Protein AF-A0A100WPF0-F1 (afdb_monomer)

Structure (mmCIF, N/CA/C/O backbone):
data_AF-A0A100WPF0-F1
#
_entry.id   AF-A0A100WPF0-F1
#
loop_
_atom_site.group_PDB
_atom_site.id
_atom_site.type_symbol
_atom_site.label_atom_id
_atom_site.label_alt_id
_atom_site.label_comp_id
_atom_site.label_asym_id
_atom_site.label_entity_id
_atom_site.label_seq_id
_atom_site.pdbx_PDB_ins_code
_atom_site.Cartn_x
_atom_site.Cartn_y
_atom_site.Cartn_z
_atom_site.occupancy
_atom_site.B_iso_or_equiv
_atom_site.auth_seq_id
_atom_site.auth_comp_id
_atom_site.auth_asym_id
_atom_site.auth_atom_id
_atom_site.pdbx_PDB_model_num
ATOM 1 N N . MET A 1 1 ? 4.135 3.129 -7.703 1.00 60.34 1 MET A N 1
ATOM 2 C CA . MET A 1 1 ? 2.756 2.775 -7.279 1.00 60.34 1 MET A CA 1
ATOM 3 C C . MET A 1 1 ? 1.910 2.079 -8.354 1.00 60.34 1 MET A C 1
ATOM 5 O O . MET A 1 1 ? 0.998 1.355 -7.984 1.00 60.34 1 MET A O 1
ATOM 9 N N . ARG A 1 2 ? 2.190 2.229 -9.661 1.00 78.69 2 ARG A N 1
ATOM 10 C CA . ARG A 1 2 ? 1.353 1.672 -10.744 1.00 78.69 2 ARG A CA 1
ATOM 11 C C . ARG A 1 2 ? 1.261 0.138 -10.795 1.00 78.69 2 ARG A C 1
ATOM 13 O O . ARG A 1 2 ? 0.159 -0.388 -10.837 1.00 78.69 2 ARG A O 1
ATOM 20 N N . ALA A 1 3 ? 2.386 -0.566 -10.669 1.00 78.38 3 ALA A N 1
ATOM 21 C CA . ALA A 1 3 ? 2.425 -2.030 -10.769 1.00 78.38 3 ALA A CA 1
ATOM 22 C C . ALA A 1 3 ? 1.528 -2.756 -9.745 1.00 78.38 3 ALA A C 1
ATOM 24 O O . ALA A 1 3 ? 0.952 -3.793 -10.046 1.00 78.38 3 ALA A O 1
ATOM 25 N N . LEU A 1 4 ? 1.369 -2.191 -8.544 1.00 83.00 4 LEU A N 1
ATOM 26 C CA . LEU A 1 4 ? 0.525 -2.766 -7.496 1.00 83.00 4 LEU A CA 1
ATOM 27 C C . LEU A 1 4 ? -0.967 -2.606 -7.814 1.00 83.00 4 LEU A C 1
ATOM 29 O O . LEU A 1 4 ? -1.766 -3.492 -7.546 1.00 83.00 4 LEU A O 1
ATOM 33 N N . ASN A 1 5 ? -1.343 -1.478 -8.414 1.00 84.25 5 ASN A N 1
ATOM 34 C CA . ASN A 1 5 ? -2.713 -1.242 -8.850 1.00 84.25 5 ASN A CA 1
ATOM 35 C C . ASN A 1 5 ? -3.084 -2.105 -10.068 1.00 84.25 5 ASN A C 1
ATOM 37 O O . ASN A 1 5 ? -4.219 -2.567 -10.178 1.00 84.25 5 ASN A O 1
ATOM 41 N N . ASP A 1 6 ? -2.120 -2.349 -10.954 1.00 84.69 6 ASP A N 1
ATOM 42 C CA . ASP A 1 6 ? -2.297 -3.240 -12.098 1.00 84.69 6 ASP A CA 1
ATOM 43 C C . ASP A 1 6 ? -2.399 -4.708 -11.651 1.00 84.69 6 ASP A C 1
ATOM 45 O O . ASP A 1 6 ? -3.257 -5.418 -12.166 1.00 84.69 6 ASP A O 1
ATOM 49 N N . ASP A 1 7 ? -1.635 -5.145 -10.637 1.00 85.50 7 ASP A N 1
ATOM 50 C CA . ASP A 1 7 ? -1.802 -6.474 -10.011 1.00 85.50 7 ASP A CA 1
ATOM 51 C C . ASP A 1 7 ? -3.213 -6.662 -9.441 1.00 85.50 7 ASP A C 1
ATOM 53 O O . ASP A 1 7 ? -3.874 -7.666 -9.718 1.00 85.50 7 ASP A O 1
ATOM 57 N N . MET A 1 8 ? -3.701 -5.669 -8.690 1.00 88.44 8 MET A N 1
ATOM 58 C CA . MET A 1 8 ? -5.056 -5.696 -8.137 1.00 88.44 8 MET A CA 1
ATOM 59 C C . MET A 1 8 ? -6.092 -5.872 -9.254 1.00 88.44 8 MET A C 1
ATOM 61 O O . MET A 1 8 ? -6.928 -6.773 -9.182 1.00 88.44 8 MET A O 1
ATOM 65 N N . ARG A 1 9 ? -5.972 -5.101 -10.343 1.00 85.44 9 ARG A N 1
ATOM 66 C CA . ARG A 1 9 ? -6.861 -5.204 -11.511 1.00 85.44 9 ARG A CA 1
ATOM 67 C C . ARG A 1 9 ? -6.739 -6.525 -12.266 1.00 85.44 9 ARG A C 1
ATOM 69 O O . ARG A 1 9 ? -7.766 -7.113 -12.589 1.00 85.44 9 ARG A O 1
ATOM 76 N N . ALA A 1 10 ? -5.525 -7.005 -12.528 1.00 83.31 10 ALA A N 1
ATOM 77 C CA . ALA A 1 10 ? -5.279 -8.247 -13.262 1.00 83.31 10 ALA A CA 1
ATOM 78 C C . ALA A 1 10 ? -5.884 -9.468 -12.553 1.00 83.31 10 ALA A C 1
ATOM 80 O O . ALA A 1 10 ? -6.308 -10.422 -13.200 1.00 83.31 10 ALA A O 1
ATOM 81 N N . ARG A 1 11 ? -5.962 -9.417 -11.219 1.00 81.31 11 ARG A N 1
ATOM 82 C CA . ARG A 1 11 ? -6.567 -10.462 -10.382 1.00 81.31 11 ARG A CA 1
ATOM 83 C C . ARG A 1 11 ? -8.061 -10.251 -10.118 1.00 81.31 11 ARG A C 1
ATOM 85 O O . ARG A 1 11 ? -8.649 -11.043 -9.389 1.00 81.31 11 ARG A O 1
ATOM 92 N N . GLY A 1 12 ? -8.665 -9.184 -10.650 1.00 83.81 12 GLY A N 1
ATOM 93 C CA . GLY A 1 12 ? -10.054 -8.812 -10.360 1.00 83.81 12 GLY A CA 1
ATOM 94 C C . GLY A 1 12 ? -10.296 -8.405 -8.901 1.00 83.81 12 GLY A C 1
ATOM 95 O O . GLY A 1 12 ? -11.433 -8.417 -8.440 1.00 83.81 12 GLY A O 1
ATOM 96 N N . ALA A 1 13 ? -9.238 -8.067 -8.160 1.00 81.06 13 ALA A N 1
ATOM 97 C CA . ALA A 1 13 ? -9.319 -7.638 -6.772 1.00 81.06 13 ALA A CA 1
ATOM 98 C C . ALA A 1 13 ? -9.450 -6.111 -6.682 1.00 81.06 13 ALA A C 1
ATOM 100 O O . ALA A 1 13 ? -8.795 -5.361 -7.407 1.00 81.06 13 ALA A O 1
ATOM 101 N N . THR A 1 14 ? -10.257 -5.632 -5.742 1.00 85.44 14 THR A N 1
ATOM 102 C CA . THR A 1 14 ? -10.388 -4.205 -5.429 1.00 85.44 14 THR A CA 1
ATOM 103 C C . THR A 1 14 ? -9.588 -3.843 -4.185 1.00 85.44 14 THR A C 1
ATOM 105 O O . THR A 1 14 ? -9.320 -4.684 -3.324 1.00 85.44 14 THR A O 1
ATOM 108 N N . TRP A 1 15 ? -9.162 -2.582 -4.105 1.00 86.88 15 TRP A N 1
ATOM 109 C CA . TRP A 1 15 ? -8.512 -2.065 -2.908 1.00 86.88 15 TRP A CA 1
ATOM 110 C C . TRP A 1 15 ? -9.506 -2.065 -1.746 1.00 86.88 15 TRP A C 1
ATOM 112 O O . TRP A 1 15 ? -10.578 -1.484 -1.895 1.00 86.88 15 TRP A O 1
ATOM 122 N N . PRO A 1 16 ? -9.181 -2.707 -0.613 1.00 87.75 16 PRO A N 1
ATOM 123 C CA . PRO A 1 16 ? -10.005 -2.584 0.578 1.00 87.75 16 PRO A CA 1
ATOM 124 C C . PRO A 1 16 ? -9.955 -1.140 1.089 1.00 87.75 16 PRO A C 1
ATOM 126 O O . PRO A 1 16 ? -8.884 -0.528 1.099 1.00 87.75 16 PRO A O 1
ATOM 129 N N . ASP A 1 17 ? -11.094 -0.626 1.557 1.00 89.56 17 ASP A N 1
ATOM 130 C CA . ASP A 1 17 ? -11.211 0.746 2.075 1.00 89.56 17 ASP A CA 1
ATOM 131 C C . ASP A 1 17 ? -10.304 1.002 3.289 1.00 89.56 17 ASP A C 1
ATOM 133 O O . ASP A 1 17 ? -9.835 2.118 3.507 1.00 89.56 17 ASP A O 1
ATOM 137 N N . GLN A 1 18 ? -10.007 -0.045 4.068 1.00 91.69 18 GLN A N 1
ATOM 138 C CA . GLN A 1 18 ? -9.070 0.015 5.183 1.00 91.69 18 GLN A CA 1
ATOM 139 C C . GLN A 1 18 ? -8.178 -1.228 5.231 1.00 91.69 18 GLN A C 1
ATOM 141 O O . GLN A 1 18 ? -8.644 -2.365 5.166 1.00 91.69 18 GLN A O 1
ATOM 146 N N . ILE A 1 19 ? -6.874 -1.006 5.406 1.00 91.12 19 ILE A N 1
ATOM 147 C CA . ILE A 1 19 ? -5.881 -2.066 5.595 1.00 91.12 19 ILE A CA 1
ATOM 148 C C . ILE A 1 19 ? -5.372 -1.993 7.035 1.00 91.12 19 ILE A C 1
ATOM 150 O O . ILE A 1 19 ? -4.555 -1.140 7.371 1.00 91.12 19 ILE A O 1
ATOM 154 N N . VAL A 1 20 ? -5.839 -2.914 7.881 1.00 93.44 20 VAL A N 1
ATOM 155 C CA . VAL A 1 20 ? -5.483 -2.984 9.314 1.00 93.44 20 VAL A CA 1
ATOM 156 C C . VAL A 1 20 ? -3.990 -3.295 9.522 1.00 93.44 20 VAL A C 1
ATOM 158 O O . VAL A 1 20 ? -3.372 -2.821 10.473 1.00 93.44 20 VAL A O 1
ATOM 161 N N . HIS A 1 21 ? -3.378 -4.050 8.601 1.00 92.94 21 HIS A N 1
ATOM 162 C CA . HIS A 1 21 ? -1.967 -4.448 8.659 1.00 92.94 21 HIS A CA 1
ATOM 163 C C . HIS A 1 21 ? -1.247 -4.171 7.326 1.00 92.94 21 HIS A C 1
ATOM 165 O O . HIS A 1 21 ? -1.108 -5.079 6.500 1.00 92.94 21 HIS A O 1
ATOM 171 N N . PRO A 1 22 ? -0.767 -2.933 7.089 1.00 89.38 22 PRO A N 1
ATOM 172 C CA . PRO A 1 22 ? -0.237 -2.532 5.785 1.00 89.38 22 PRO A CA 1
ATOM 173 C C . PRO A 1 22 ? 1.030 -3.298 5.388 1.00 89.38 22 PRO A C 1
ATOM 175 O O . PRO A 1 22 ? 1.164 -3.692 4.235 1.00 89.38 22 PRO A O 1
ATOM 178 N N . GLY A 1 23 ? 1.935 -3.576 6.331 1.00 94.06 23 GLY A N 1
ATOM 179 C CA . GLY A 1 23 ? 3.192 -4.281 6.050 1.00 94.06 23 GLY A CA 1
ATOM 180 C C . GLY A 1 23 ? 2.986 -5.693 5.483 1.00 94.06 23 GLY A C 1
ATOM 181 O O . GLY A 1 23 ? 3.403 -5.952 4.354 1.00 94.06 23 GLY A O 1
ATOM 182 N N . PRO A 1 24 ? 2.313 -6.602 6.214 1.00 94.38 24 PRO A N 1
ATOM 183 C CA . PRO A 1 24 ? 2.025 -7.952 5.728 1.00 94.38 24 PRO A CA 1
ATOM 184 C C . PRO A 1 24 ? 1.201 -7.968 4.438 1.00 94.38 24 PRO A C 1
ATOM 186 O O . PRO A 1 24 ? 1.482 -8.764 3.543 1.00 94.38 24 PRO A O 1
ATOM 189 N N . PHE A 1 25 ? 0.222 -7.065 4.315 1.00 89.62 25 PHE A N 1
ATOM 190 C CA . PHE A 1 25 ? -0.597 -6.945 3.112 1.00 89.62 25 PHE A CA 1
ATOM 191 C C . PHE A 1 25 ? 0.253 -6.592 1.883 1.00 89.62 25 PHE A C 1
ATOM 193 O O . PHE A 1 25 ? 0.183 -7.277 0.861 1.00 89.62 25 PHE A O 1
ATOM 200 N N . LEU A 1 26 ? 1.106 -5.568 1.990 1.00 90.75 26 LEU A N 1
ATOM 201 C CA . LEU A 1 26 ? 1.994 -5.160 0.901 1.00 90.75 26 LEU A CA 1
ATOM 202 C C . LEU A 1 26 ? 3.037 -6.235 0.590 1.00 90.75 2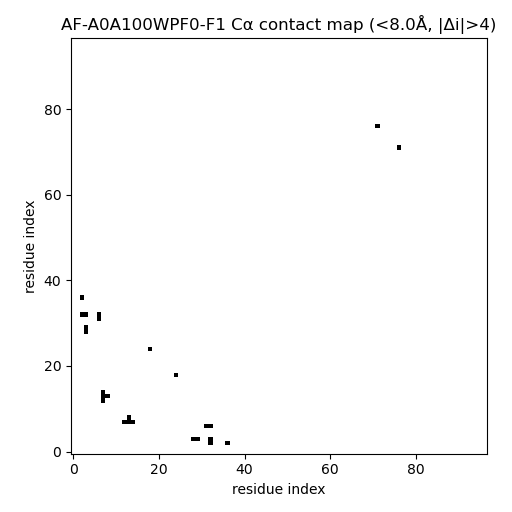6 LEU A C 1
ATOM 204 O O . LEU A 1 26 ? 3.266 -6.528 -0.579 1.00 90.75 26 LEU A O 1
ATOM 208 N N . ALA A 1 27 ? 3.628 -6.868 1.605 1.00 90.88 27 ALA A N 1
ATOM 209 C CA . ALA A 1 27 ? 4.606 -7.936 1.409 1.00 90.88 27 ALA A CA 1
ATOM 210 C C .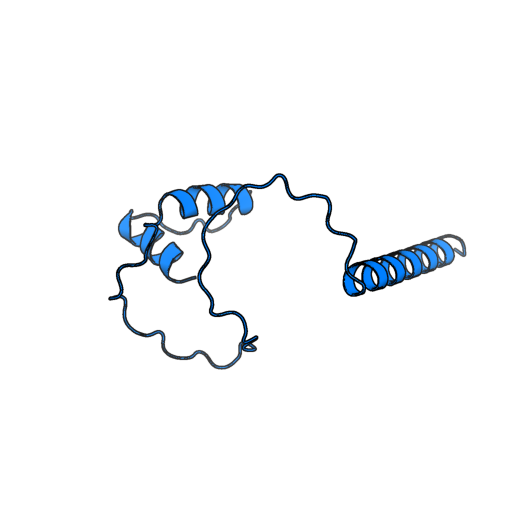 ALA A 1 27 ? 4.002 -9.135 0.666 1.00 90.88 27 ALA A C 1
ATOM 212 O O . ALA A 1 27 ? 4.624 -9.671 -0.249 1.00 90.88 27 ALA A O 1
ATOM 213 N N . HIS A 1 28 ? 2.777 -9.534 1.019 1.00 88.44 28 HIS A N 1
ATOM 214 C CA . HIS A 1 28 ? 2.055 -10.578 0.302 1.00 88.44 28 HIS A CA 1
ATOM 215 C C . HIS A 1 28 ? 1.837 -10.181 -1.160 1.00 88.44 28 HIS A C 1
ATOM 217 O O . HIS A 1 28 ? 2.185 -10.953 -2.047 1.00 88.44 28 HIS A O 1
ATOM 223 N N . ARG A 1 29 ? 1.353 -8.959 -1.421 1.00 86.38 29 ARG A N 1
ATOM 224 C CA . ARG A 1 29 ? 1.117 -8.466 -2.787 1.00 86.38 29 ARG A CA 1
ATOM 225 C C . ARG A 1 29 ? 2.390 -8.398 -3.625 1.00 86.38 29 ARG A C 1
ATOM 227 O O . ARG A 1 29 ? 2.398 -8.882 -4.748 1.00 86.38 29 ARG A O 1
ATOM 234 N N . LEU A 1 30 ? 3.484 -7.883 -3.071 1.00 89.25 30 LEU 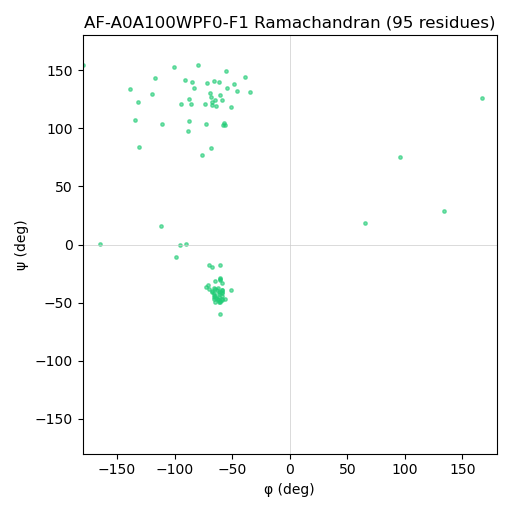A N 1
ATOM 235 C CA . LEU A 1 30 ? 4.764 -7.766 -3.777 1.00 89.25 30 LEU A CA 1
ATOM 236 C C . LEU A 1 30 ? 5.328 -9.117 -4.239 1.00 89.25 30 LEU A C 1
ATOM 238 O O . LEU A 1 30 ? 5.972 -9.166 -5.280 1.00 89.25 30 LEU A O 1
ATOM 242 N N . ARG A 1 31 ? 5.050 -10.218 -3.527 1.00 88.38 31 ARG A N 1
ATOM 243 C CA . ARG A 1 31 ? 5.476 -11.574 -3.935 1.00 88.38 31 ARG A CA 1
ATOM 244 C C . ARG A 1 31 ? 4.783 -12.082 -5.197 1.00 88.38 31 ARG A C 1
ATOM 246 O O . ARG A 1 31 ? 5.262 -13.032 -5.805 1.00 88.38 31 ARG A O 1
ATOM 253 N N . TYR A 1 32 ? 3.650 -11.489 -5.549 1.0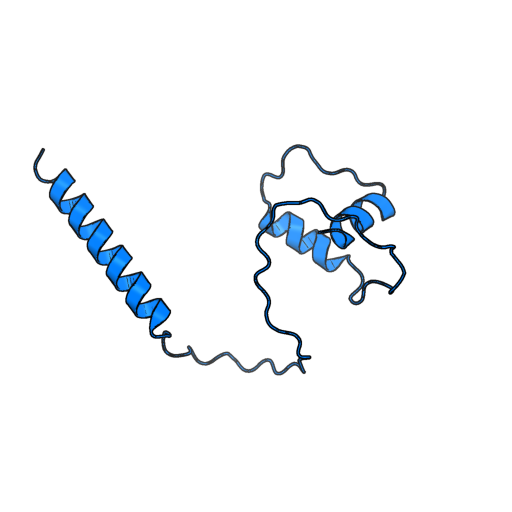0 81.12 32 TYR A N 1
ATOM 254 C CA . TYR A 1 32 ? 2.841 -11.875 -6.697 1.00 81.12 32 TYR A CA 1
ATOM 255 C C . TYR A 1 32 ? 3.076 -11.009 -7.929 1.00 81.12 32 TYR A C 1
ATOM 257 O O . TYR A 1 32 ? 2.603 -11.372 -9.009 1.00 81.12 32 TYR A O 1
ATOM 265 N N . LEU A 1 33 ? 3.791 -9.892 -7.780 1.00 82.69 33 LEU A N 1
ATOM 266 C CA . LEU A 1 33 ? 4.197 -9.085 -8.917 1.00 82.69 33 LEU A CA 1
ATOM 267 C C . LEU A 1 33 ? 5.304 -9.819 -9.696 1.00 82.69 33 LEU A C 1
ATOM 269 O O . LEU A 1 33 ? 6.213 -10.384 -9.082 1.00 82.69 33 LEU A O 1
ATOM 273 N N . PRO A 1 34 ? 5.266 -9.802 -11.040 1.00 76.44 34 PRO A N 1
ATOM 274 C CA . PRO A 1 34 ? 6.367 -10.315 -11.842 1.00 76.44 34 PRO A CA 1
ATOM 275 C C . PRO A 1 34 ? 7.643 -9.512 -11.548 1.00 76.44 34 PRO A C 1
ATOM 277 O O . PRO A 1 34 ? 7.606 -8.289 -11.409 1.00 76.44 34 PRO A O 1
ATOM 280 N N . ALA A 1 35 ? 8.785 -10.203 -11.468 1.00 69.44 35 ALA A N 1
ATOM 281 C CA . ALA A 1 35 ? 10.079 -9.619 -11.089 1.00 69.44 35 ALA A CA 1
ATOM 282 C C . ALA A 1 35 ? 10.562 -8.498 -12.033 1.00 69.44 35 ALA A C 1
ATOM 284 O O . ALA A 1 35 ? 11.422 -7.700 -11.665 1.00 69.44 35 ALA A O 1
ATOM 285 N N . ARG A 1 36 ? 9.992 -8.417 -13.240 1.00 58.69 36 ARG A N 1
ATOM 286 C CA . ARG A 1 36 ? 10.200 -7.340 -14.203 1.00 58.69 36 ARG A CA 1
ATOM 287 C C . ARG A 1 36 ? 8.827 -6.883 -14.703 1.00 58.69 36 ARG A C 1
ATOM 289 O O . ARG A 1 36 ? 8.088 -7.720 -15.216 1.00 58.69 36 ARG A O 1
ATOM 296 N N . PRO A 1 37 ? 8.452 -5.601 -14.563 1.00 58.56 37 PRO A N 1
ATOM 297 C CA . PRO A 1 37 ? 7.296 -5.094 -15.283 1.00 58.56 37 PRO A CA 1
ATOM 298 C C . PRO A 1 37 ? 7.619 -5.179 -16.778 1.00 58.56 37 PRO A C 1
ATOM 300 O O . PRO A 1 37 ? 8.603 -4.591 -17.232 1.00 58.56 37 PRO A O 1
ATOM 303 N N . GLU A 1 38 ? 6.825 -5.949 -17.521 1.00 55.97 38 GLU A N 1
ATOM 304 C CA . GLU A 1 38 ? 6.873 -5.984 -18.982 1.00 55.97 38 GLU A CA 1
ATOM 305 C C . GLU A 1 38 ? 6.800 -4.535 -19.482 1.00 55.97 38 GLU A C 1
ATOM 307 O O . GLU A 1 38 ? 5.869 -3.788 -19.158 1.00 55.97 38 GLU A O 1
ATOM 312 N N . ALA A 1 39 ? 7.847 -4.096 -20.178 1.00 47.44 39 ALA A N 1
ATOM 313 C CA . ALA A 1 39 ? 8.012 -2.726 -20.637 1.00 47.44 39 ALA A CA 1
ATOM 314 C C . ALA A 1 39 ? 6.966 -2.419 -21.720 1.00 47.44 39 ALA A C 1
ATOM 316 O O . ALA A 1 39 ? 7.227 -2.553 -22.908 1.00 47.44 39 ALA A O 1
ATOM 317 N N . GLY A 1 40 ? 5.753 -2.059 -21.306 1.00 48.28 40 GLY A N 1
ATOM 318 C CA . GLY A 1 40 ? 4.657 -1.783 -22.237 1.00 48.28 40 GLY A CA 1
ATOM 319 C C . GLY A 1 40 ? 3.464 -1.048 -21.635 1.00 48.28 40 GLY A C 1
ATOM 320 O O . GLY A 1 40 ? 2.503 -0.760 -22.340 1.00 48.28 40 GLY A O 1
ATOM 321 N N . ALA A 1 41 ? 3.498 -0.709 -20.346 1.00 46.84 41 ALA A N 1
ATOM 322 C CA . ALA A 1 41 ? 2.422 0.048 -19.732 1.00 46.84 41 ALA A CA 1
ATOM 323 C C . ALA A 1 41 ? 2.703 1.552 -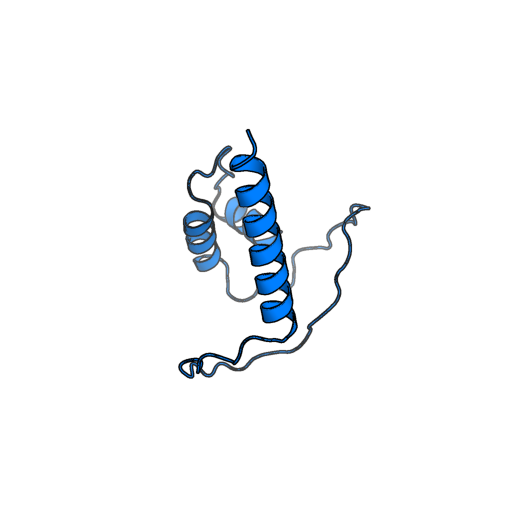19.914 1.00 46.84 41 ALA A C 1
ATOM 325 O O . ALA A 1 41 ? 3.558 2.138 -19.254 1.00 46.84 41 ALA A O 1
ATOM 326 N N . THR A 1 42 ? 1.946 2.160 -20.817 1.00 47.50 42 THR A N 1
ATOM 327 C CA . THR A 1 42 ? 1.910 3.572 -21.224 1.00 47.50 42 THR A CA 1
ATOM 328 C C . THR A 1 42 ? 2.074 4.613 -20.108 1.00 47.50 42 THR A C 1
ATOM 330 O O . THR A 1 42 ? 1.614 4.441 -18.981 1.00 47.50 42 THR A O 1
ATOM 333 N N . GLU A 1 43 ? 2.752 5.686 -20.497 1.00 47.47 43 GLU A N 1
ATOM 334 C CA . GLU A 1 43 ? 3.143 6.934 -19.832 1.00 47.47 43 GLU A CA 1
ATOM 335 C C . GLU A 1 43 ? 2.146 7.517 -18.799 1.00 47.47 43 GLU A C 1
ATOM 337 O O . GLU A 1 43 ? 0.959 7.675 -19.102 1.00 47.47 43 GLU A O 1
ATOM 342 N N . PRO A 1 44 ? 2.589 7.889 -17.579 1.00 44.69 44 PRO A N 1
ATOM 343 C CA . PRO A 1 44 ? 1.765 8.647 -16.646 1.00 44.69 44 PRO A CA 1
ATOM 344 C C . PRO A 1 44 ? 1.880 10.158 -16.914 1.00 44.69 44 PRO A C 1
ATOM 346 O O . PRO A 1 44 ? 2.952 10.748 -16.812 1.00 44.69 44 PRO A O 1
ATOM 349 N N . LYS A 1 45 ? 0.739 10.792 -17.205 1.00 44.50 45 LYS A N 1
ATOM 350 C CA . LYS A 1 45 ? 0.561 12.251 -17.274 1.00 44.50 45 LYS A CA 1
ATOM 351 C C . LYS A 1 45 ? 1.030 12.922 -15.962 1.00 44.50 45 LYS A C 1
ATOM 353 O O . LYS A 1 45 ? 0.638 12.439 -14.896 1.00 44.50 45 LYS A O 1
ATOM 358 N N . PRO A 1 46 ? 1.806 14.026 -15.993 1.00 37.78 46 PRO A N 1
ATOM 359 C CA . PRO A 1 46 ? 2.328 14.643 -14.775 1.00 37.78 46 PRO A CA 1
ATOM 360 C C . PRO A 1 46 ? 1.209 15.286 -13.950 1.00 37.78 46 PRO A C 1
ATOM 362 O O . PRO A 1 46 ? 0.409 16.066 -14.469 1.00 37.78 46 PRO A O 1
ATOM 365 N N . ILE A 1 47 ? 1.181 14.981 -12.654 1.00 45.38 47 ILE A N 1
ATOM 366 C CA . ILE A 1 47 ? 0.418 15.713 -11.639 1.00 45.38 47 ILE A CA 1
ATOM 367 C C . ILE A 1 47 ? 1.401 16.732 -11.039 1.00 45.38 47 ILE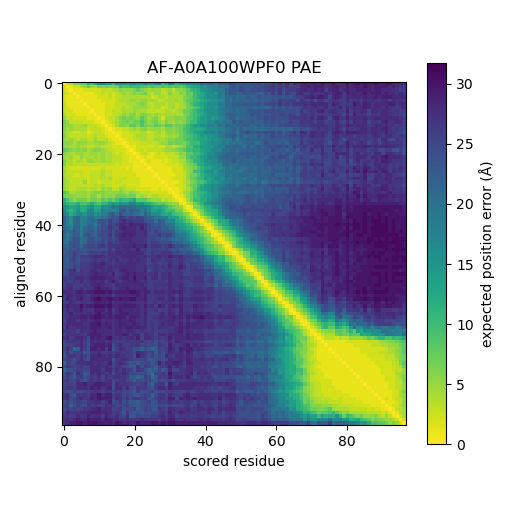 A C 1
ATOM 369 O O . ILE A 1 47 ? 2.452 16.309 -10.550 1.00 45.38 47 ILE A O 1
ATOM 373 N N . PRO A 1 48 ? 1.146 18.050 -11.094 1.00 34.16 48 PRO A N 1
ATOM 374 C CA . PRO A 1 48 ? 2.080 19.031 -10.558 1.00 34.16 48 PRO A CA 1
ATOM 375 C C . PRO A 1 48 ? 2.026 19.007 -9.025 1.00 34.16 48 PRO A C 1
ATOM 377 O O . PRO A 1 48 ? 0.970 19.248 -8.446 1.00 34.16 48 PRO A O 1
ATOM 380 N N . GLY A 1 49 ? 3.159 18.722 -8.368 1.00 41.25 49 GLY A N 1
ATOM 381 C CA . GLY A 1 49 ? 3.309 18.966 -6.926 1.00 41.25 49 GLY A CA 1
ATOM 382 C C . GLY A 1 49 ? 3.931 17.867 -6.059 1.00 41.25 49 GLY A C 1
ATOM 383 O O . GLY A 1 49 ? 3.613 17.821 -4.875 1.00 41.25 49 GLY A O 1
ATOM 384 N N . SER A 1 50 ? 4.815 17.003 -6.566 1.00 35.69 50 SER A N 1
ATOM 385 C CA . SER A 1 50 ? 5.621 16.139 -5.684 1.00 35.69 50 SER A CA 1
ATOM 386 C C . SER A 1 50 ? 7.114 16.412 -5.879 1.00 35.69 50 SER A C 1
ATOM 388 O O . SER A 1 50 ? 7.548 16.466 -7.029 1.00 35.69 50 SER A O 1
ATOM 390 N N . PRO A 1 51 ? 7.890 16.639 -4.800 1.00 44.09 51 PRO A N 1
ATOM 391 C CA . PRO A 1 51 ? 9.306 16.953 -4.906 1.00 44.09 51 PRO A CA 1
ATOM 392 C C . PRO A 1 51 ? 10.066 15.729 -5.427 1.00 44.09 51 PRO A C 1
ATOM 394 O O . PRO A 1 51 ? 10.030 14.654 -4.830 1.00 44.09 51 PRO A O 1
ATOM 397 N N . THR A 1 52 ? 10.724 15.906 -6.568 1.00 41.66 52 THR A N 1
ATOM 398 C CA . THR A 1 52 ? 11.643 14.936 -7.159 1.00 41.66 52 THR A CA 1
ATOM 399 C C . THR A 1 52 ? 12.924 14.921 -6.331 1.00 41.66 52 THR A C 1
ATOM 401 O O . THR A 1 52 ? 13.732 15.838 -6.439 1.00 41.66 52 THR A O 1
ATOM 404 N N . ASP A 1 53 ? 13.108 13.896 -5.502 1.00 39.03 53 ASP A N 1
ATOM 405 C CA . ASP A 1 53 ? 14.437 13.524 -5.016 1.00 39.03 53 ASP A CA 1
ATOM 406 C C . ASP A 1 53 ? 15.026 12.551 -6.045 1.00 39.03 53 ASP A C 1
ATOM 408 O O . ASP A 1 53 ? 14.659 11.375 -6.125 1.00 39.03 53 ASP A O 1
ATOM 412 N N . GLU A 1 54 ? 15.848 13.096 -6.939 1.00 46.50 54 GLU A N 1
ATOM 413 C CA . GLU A 1 54 ? 16.736 12.314 -7.787 1.00 46.50 54 GLU A CA 1
ATOM 414 C C . GLU A 1 54 ? 17.807 11.662 -6.911 1.00 46.50 54 GLU A C 1
ATOM 416 O O . GLU A 1 54 ? 18.581 12.376 -6.283 1.00 46.50 54 GLU A O 1
ATOM 421 N N . ALA A 1 55 ? 17.921 10.331 -6.940 1.00 47.25 55 ALA A N 1
ATOM 422 C CA . ALA A 1 55 ? 19.205 9.655 -7.132 1.00 47.25 55 ALA A CA 1
ATOM 423 C C . ALA A 1 55 ? 19.065 8.125 -7.131 1.00 47.25 55 ALA A C 1
ATOM 425 O O . ALA A 1 55 ? 18.239 7.534 -6.442 1.00 47.25 55 ALA A O 1
ATOM 426 N N . ILE A 1 56 ? 20.038 7.513 -7.810 1.00 39.88 56 ILE A N 1
ATOM 427 C CA . ILE A 1 56 ? 20.456 6.105 -7.774 1.00 39.88 56 ILE A CA 1
ATOM 428 C C . ILE A 1 56 ? 19.840 5.245 -8.884 1.00 39.88 56 ILE A C 1
ATOM 430 O O . ILE A 1 56 ? 18.988 4.381 -8.690 1.00 39.88 56 ILE A O 1
ATOM 434 N N . SER A 1 57 ? 20.395 5.464 -10.075 1.00 45.62 57 SER A N 1
ATOM 435 C CA . SER A 1 57 ? 20.488 4.467 -11.136 1.00 45.62 57 SER A CA 1
ATOM 436 C C . SER A 1 57 ? 21.781 3.658 -10.935 1.00 45.62 57 SER A C 1
ATOM 438 O O . SER A 1 57 ? 22.857 4.248 -10.841 1.00 45.62 57 SER A O 1
ATOM 440 N N . GLY A 1 58 ? 21.690 2.326 -10.850 1.00 41.59 58 GLY A N 1
ATOM 441 C CA . GLY A 1 58 ? 22.847 1.416 -10.837 1.00 41.59 58 GLY A CA 1
ATOM 442 C C . GLY A 1 58 ? 22.496 -0.029 -10.423 1.00 41.59 58 GLY A C 1
ATOM 443 O O . GLY A 1 58 ? 21.884 -0.206 -9.372 1.00 41.59 58 GLY A O 1
ATOM 444 N N . PRO A 1 59 ? 22.839 -1.069 -11.216 1.00 47.25 59 PRO A N 1
ATOM 445 C CA . PRO A 1 59 ? 22.366 -2.442 -11.010 1.00 47.25 59 PRO A CA 1
ATOM 446 C C . PRO A 1 59 ? 23.221 -3.231 -9.998 1.00 47.25 59 PRO A C 1
ATOM 448 O O . PRO A 1 59 ? 24.448 -3.159 -10.013 1.00 47.25 59 PRO A O 1
ATOM 451 N N . LEU A 1 60 ? 22.565 -4.023 -9.142 1.00 48.78 60 LEU A N 1
ATOM 452 C CA . LEU A 1 60 ? 23.188 -4.963 -8.197 1.00 48.78 60 LEU A CA 1
ATOM 453 C C . LEU A 1 60 ? 23.619 -6.276 -8.880 1.00 48.78 60 LEU A C 1
ATOM 455 O O . LEU A 1 60 ? 22.919 -6.750 -9.777 1.00 48.78 60 LEU A O 1
ATOM 459 N N . PRO A 1 61 ? 24.623 -6.975 -8.317 1.00 49.62 61 PRO A N 1
ATOM 460 C CA . PRO A 1 61 ? 24.507 -8.415 -8.131 1.00 49.62 61 PRO A CA 1
ATOM 461 C C . PRO A 1 61 ? 24.554 -8.786 -6.642 1.00 49.62 61 PRO A C 1
ATOM 463 O O . PRO A 1 61 ? 25.248 -8.188 -5.823 1.00 49.62 61 PRO A O 1
ATOM 466 N N . HIS A 1 62 ? 23.757 -9.790 -6.301 1.00 50.38 62 HIS A N 1
ATOM 467 C CA . HIS A 1 62 ? 23.509 -10.280 -4.954 1.00 50.38 62 HIS A CA 1
ATOM 468 C C . HIS A 1 62 ? 24.739 -10.966 -4.337 1.00 50.38 62 HIS A C 1
ATOM 470 O O . HIS A 1 62 ? 25.250 -11.934 -4.891 1.00 50.38 62 HIS A O 1
ATOM 476 N N . GLN A 1 63 ? 25.141 -10.528 -3.142 1.00 44.97 63 GLN A N 1
ATOM 477 C CA . GLN A 1 63 ? 25.959 -11.296 -2.198 1.00 44.97 63 GLN A CA 1
ATOM 478 C C . GLN A 1 63 ? 25.319 -11.123 -0.812 1.00 44.97 63 GLN A C 1
ATOM 480 O O . GLN A 1 63 ? 25.345 -10.040 -0.229 1.00 44.97 63 GLN A O 1
ATOM 485 N N . HIS A 1 64 ? 24.673 -12.177 -0.312 1.00 46.31 64 HIS A N 1
ATOM 486 C CA . HIS A 1 64 ? 24.174 -12.259 1.062 1.00 46.31 64 HIS A CA 1
ATOM 487 C C . HIS A 1 64 ? 25.372 -12.521 1.993 1.00 46.31 64 HIS A C 1
ATOM 489 O O . HIS A 1 64 ? 25.604 -13.643 2.433 1.00 46.31 64 HIS A O 1
ATOM 495 N N . GLU A 1 65 ? 26.165 -11.487 2.269 1.00 51.94 65 GLU A N 1
ATOM 496 C CA . GLU A 1 65 ? 27.104 -11.502 3.392 1.00 51.94 65 GLU A CA 1
ATOM 497 C C . GLU A 1 65 ? 26.313 -11.110 4.655 1.00 51.94 65 GLU A C 1
ATOM 499 O O . GLU A 1 65 ? 25.512 -10.170 4.584 1.00 51.94 65 GLU A O 1
ATOM 504 N N . PRO A 1 66 ? 26.457 -11.803 5.804 1.00 49.44 66 PRO A N 1
ATOM 505 C CA . PRO A 1 66 ? 25.885 -11.327 7.057 1.00 49.44 66 PRO A CA 1
ATOM 506 C C . PRO A 1 66 ? 26.443 -9.929 7.309 1.00 49.44 66 PRO A C 1
ATOM 508 O O . PRO A 1 66 ? 27.620 -9.779 7.633 1.00 49.44 66 PRO A O 1
ATOM 511 N N . GLN A 1 67 ? 25.612 -8.906 7.077 1.00 51.75 67 GLN A N 1
ATOM 512 C CA . GLN A 1 67 ? 26.011 -7.510 7.172 1.00 51.75 67 GLN A CA 1
ATOM 513 C C . GLN A 1 67 ? 26.576 -7.273 8.568 1.00 51.75 67 GLN A C 1
ATOM 515 O O . GLN A 1 67 ? 25.849 -7.164 9.557 1.00 51.75 67 GLN A O 1
ATOM 520 N N . ARG A 1 68 ? 27.908 -7.217 8.631 1.00 57.72 68 ARG A N 1
ATOM 521 C CA . ARG A 1 68 ? 28.673 -6.727 9.770 1.00 57.72 68 ARG A CA 1
ATOM 522 C C . ARG A 1 68 ? 27.998 -5.423 10.211 1.00 57.72 68 ARG A C 1
ATOM 524 O O . ARG A 1 68 ? 27.703 -4.618 9.325 1.00 57.72 68 ARG A O 1
ATOM 531 N N . PRO A 1 69 ? 27.708 -5.198 11.507 1.00 57.69 69 PRO A N 1
ATOM 532 C CA . PRO A 1 69 ? 27.028 -3.982 1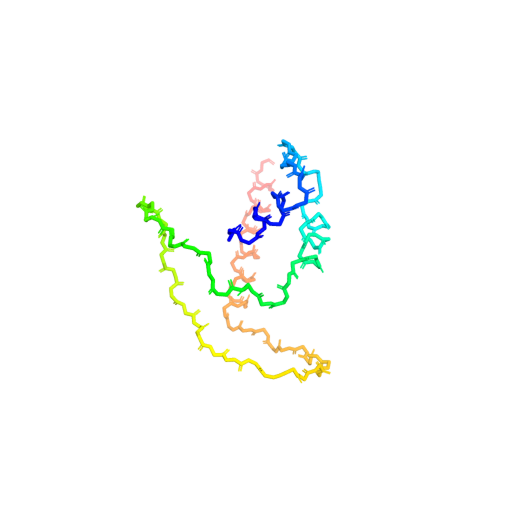1.932 1.00 57.69 69 PRO A CA 1
ATOM 533 C C . PRO A 1 69 ? 27.868 -2.788 11.482 1.00 57.69 69 PRO A C 1
ATOM 535 O O . PRO A 1 69 ? 28.930 -2.509 12.037 1.00 57.69 69 PRO A O 1
ATOM 538 N N . SER A 1 70 ? 27.427 -2.133 10.410 1.00 66.25 70 SER A N 1
ATOM 539 C CA . SER A 1 70 ? 28.101 -0.971 9.858 1.00 66.25 70 SER A CA 1
ATOM 540 C C . SER A 1 70 ? 28.109 0.091 10.944 1.00 66.25 70 SER A C 1
ATOM 542 O O . SER A 1 70 ? 27.057 0.372 11.533 1.00 66.25 70 SER A O 1
ATOM 544 N N . ALA A 1 71 ? 29.286 0.651 11.228 1.00 70.56 71 ALA A N 1
ATOM 545 C CA . ALA A 1 71 ? 29.419 1.735 12.187 1.00 70.56 71 ALA A CA 1
ATOM 546 C C . ALA A 1 71 ? 28.360 2.813 11.888 1.00 70.56 71 ALA A C 1
ATOM 548 O O . ALA A 1 71 ? 28.099 3.106 10.716 1.00 70.56 71 ALA A O 1
ATOM 549 N N . PRO A 1 72 ? 27.703 3.375 12.916 1.00 72.75 72 PRO A N 1
ATOM 550 C CA . PRO A 1 72 ? 26.656 4.354 12.693 1.00 72.75 72 PRO A CA 1
ATOM 551 C C . PRO A 1 72 ? 27.225 5.543 11.918 1.00 72.75 72 PRO A C 1
ATOM 553 O O . PRO A 1 72 ? 28.195 6.170 12.340 1.00 72.75 72 PRO A O 1
ATOM 556 N N . THR A 1 73 ? 26.602 5.859 10.783 1.00 81.88 73 THR A N 1
ATOM 557 C CA . THR A 1 73 ? 26.937 7.035 9.976 1.00 81.88 73 THR A CA 1
ATOM 558 C C . THR A 1 73 ? 26.854 8.301 10.833 1.00 81.88 73 THR A C 1
ATOM 560 O O . THR A 1 73 ? 26.010 8.392 11.729 1.00 81.88 73 THR A O 1
ATOM 563 N N . ALA A 1 74 ? 27.670 9.316 10.537 1.00 81.31 74 ALA A N 1
ATOM 564 C CA . ALA A 1 74 ? 27.658 10.592 11.260 1.00 81.31 74 ALA A CA 1
ATOM 565 C C . ALA A 1 74 ? 26.246 11.210 11.361 1.00 81.31 74 ALA A C 1
ATOM 567 O O . ALA A 1 74 ? 25.847 11.669 12.432 1.00 81.31 74 ALA A O 1
ATOM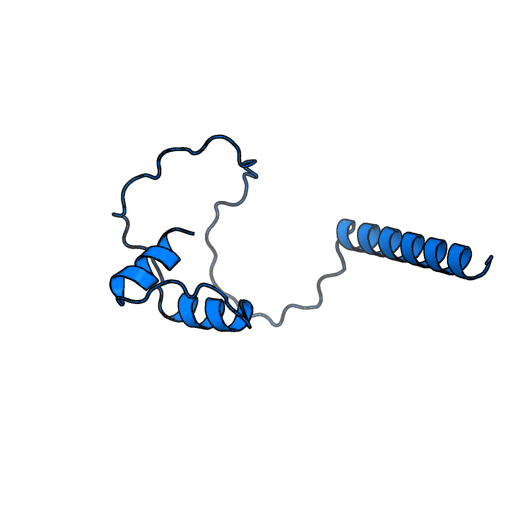 568 N N . ALA A 1 75 ? 25.449 11.112 10.290 1.00 76.19 75 ALA A N 1
ATOM 569 C CA . ALA A 1 75 ? 24.047 11.534 10.272 1.00 76.19 75 ALA A CA 1
ATOM 570 C C . ALA A 1 75 ? 23.188 10.807 11.328 1.00 76.19 75 ALA A C 1
ATOM 572 O O . ALA A 1 75 ? 22.385 11.429 12.024 1.00 76.19 75 ALA A O 1
ATOM 573 N N . ARG A 1 76 ? 23.402 9.498 11.517 1.00 78.06 76 ARG A N 1
ATOM 574 C CA . ARG A 1 76 ? 22.688 8.684 12.512 1.00 78.06 76 ARG A CA 1
ATOM 575 C C . ARG A 1 76 ? 23.050 9.090 13.941 1.00 78.06 76 ARG A C 1
ATOM 577 O O . ARG A 1 76 ? 22.166 9.161 14.791 1.00 78.06 76 ARG A O 1
ATOM 584 N N . LEU A 1 77 ? 24.323 9.387 14.208 1.00 92.50 77 LEU A N 1
ATOM 585 C CA . LEU A 1 77 ? 24.772 9.858 15.524 1.00 92.50 77 LEU A CA 1
ATOM 586 C C . LEU A 1 77 ? 24.220 11.253 15.854 1.00 92.50 77 LEU A C 1
ATOM 588 O O . LEU A 1 77 ? 23.790 11.487 16.985 1.00 92.50 77 LEU A O 1
ATOM 592 N N . ALA A 1 78 ? 24.185 12.158 14.872 1.00 88.69 78 ALA A N 1
ATOM 593 C CA . ALA A 1 78 ? 23.599 13.487 15.033 1.00 88.69 78 ALA A CA 1
ATOM 594 C C . ALA A 1 78 ? 22.095 13.408 15.351 1.00 88.69 78 ALA A C 1
ATOM 596 O O . ALA A 1 78 ? 21.639 14.012 16.325 1.00 88.69 78 ALA A O 1
ATOM 597 N N . ALA A 1 79 ? 21.347 12.583 14.608 1.00 85.75 79 ALA A N 1
ATOM 598 C CA . ALA A 1 79 ? 19.925 12.354 14.861 1.00 85.75 79 ALA A CA 1
ATOM 599 C C . ALA A 1 79 ? 19.673 11.795 16.274 1.00 85.75 79 ALA A C 1
ATOM 601 O O . ALA A 1 79 ? 18.803 12.283 16.996 1.00 85.75 79 ALA A O 1
ATOM 602 N N . GLN A 1 80 ? 20.477 10.822 16.720 1.00 95.69 80 GLN A N 1
ATOM 603 C CA . GLN A 1 80 ? 20.359 10.260 18.070 1.00 95.69 80 GLN A CA 1
ATOM 604 C C . GLN A 1 80 ? 20.605 11.296 19.176 1.00 95.69 80 GLN A C 1
ATOM 606 O O . GLN A 1 80 ? 19.921 11.255 20.201 1.00 95.69 80 GLN A O 1
ATOM 611 N N . ARG A 1 81 ? 21.552 12.226 18.993 1.00 95.69 81 ARG A N 1
ATOM 612 C CA . ARG A 1 81 ? 21.790 13.313 19.961 1.00 95.69 81 ARG A CA 1
ATOM 613 C C . ARG A 1 81 ? 20.598 14.260 20.045 1.00 95.69 81 ARG A C 1
ATOM 615 O O . ARG A 1 81 ? 20.120 14.504 21.148 1.00 95.69 81 ARG A O 1
ATOM 622 N N . SER A 1 82 ? 20.063 14.687 18.902 1.00 93.75 82 SER A N 1
ATOM 623 C CA . SER A 1 82 ? 18.891 15.571 18.858 1.00 93.75 82 SER A CA 1
ATOM 624 C C . SER A 1 82 ? 17.669 14.957 19.561 1.00 93.75 82 SER A C 1
ATOM 626 O O . SER A 1 82 ? 16.997 15.623 20.355 1.00 93.75 82 SER A O 1
ATOM 628 N N . ILE A 1 83 ? 17.428 13.654 19.363 1.00 94.50 83 ILE A N 1
ATOM 629 C CA . ILE A 1 83 ? 16.349 12.927 20.054 1.00 94.50 83 ILE A CA 1
ATOM 630 C C . ILE A 1 83 ? 16.582 12.927 21.569 1.00 94.50 83 ILE A C 1
ATOM 632 O O . ILE A 1 83 ? 15.672 13.238 22.338 1.00 94.50 83 ILE A O 1
ATOM 636 N N . ARG A 1 84 ? 17.803 12.609 22.015 1.00 96.12 84 ARG A N 1
ATOM 637 C CA . ARG A 1 84 ? 18.145 12.585 23.447 1.00 96.12 84 ARG A CA 1
ATOM 638 C C . ARG A 1 84 ? 17.973 13.956 24.100 1.00 96.12 84 ARG A C 1
ATOM 640 O O . ARG A 1 84 ? 17.442 14.032 25.205 1.00 96.12 84 ARG A O 1
ATOM 647 N N . GLU A 1 85 ? 18.375 15.025 23.422 1.00 95.62 85 GLU A N 1
ATOM 648 C CA . GLU A 1 85 ? 18.217 16.400 23.909 1.00 95.62 85 GLU A CA 1
ATOM 649 C C . GLU A 1 85 ? 16.746 16.794 24.035 1.00 95.62 85 GLU A C 1
ATOM 651 O O . GLU A 1 85 ? 16.334 17.343 25.06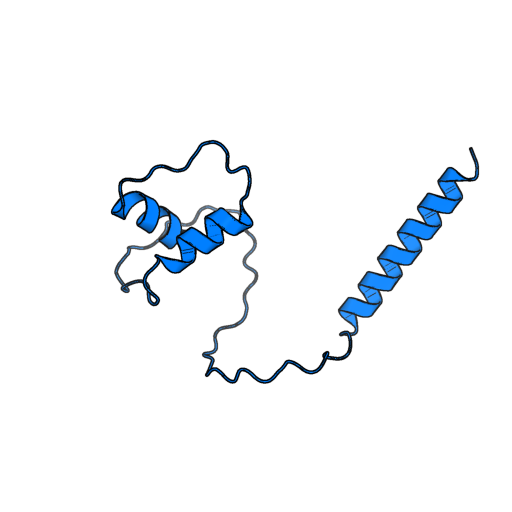1 1.00 95.62 85 GLU A O 1
ATOM 656 N N . THR A 1 86 ? 15.947 16.461 23.021 1.00 96.38 86 THR A N 1
ATOM 657 C CA . THR A 1 86 ? 14.502 16.715 23.015 1.00 96.38 86 THR A CA 1
ATOM 658 C C . THR A 1 86 ? 13.822 15.994 24.177 1.00 96.38 86 THR A C 1
ATOM 660 O O . THR A 1 86 ? 13.119 16.624 24.966 1.00 96.38 86 THR A O 1
ATOM 663 N N . LEU A 1 87 ? 14.095 14.699 24.363 1.00 95.94 87 LEU A N 1
ATOM 664 C CA . LEU A 1 87 ? 13.525 13.919 25.465 1.00 95.94 87 LEU A CA 1
ATOM 665 C C . LEU A 1 87 ? 13.971 14.437 26.841 1.00 95.94 87 LEU A C 1
ATOM 667 O O . LEU A 1 87 ? 13.164 14.506 27.768 1.00 95.94 87 LEU A O 1
ATOM 671 N N . ALA A 1 88 ? 15.233 14.852 26.985 1.00 94.69 88 ALA A N 1
ATOM 672 C CA . ALA A 1 88 ? 15.736 15.432 28.231 1.00 94.69 88 ALA A CA 1
ATOM 673 C C . ALA A 1 88 ? 15.066 16.776 28.559 1.00 94.69 88 ALA A C 1
ATOM 675 O O . ALA A 1 88 ? 14.791 17.064 29.728 1.00 94.69 88 ALA A O 1
ATOM 676 N N . ARG A 1 89 ? 14.792 17.598 27.538 1.00 91.75 89 ARG A N 1
ATOM 677 C CA . ARG A 1 89 ? 14.061 18.861 27.685 1.00 91.75 89 ARG A CA 1
ATOM 678 C C . ARG A 1 89 ? 12.624 18.614 28.131 1.00 91.75 89 ARG A C 1
ATOM 680 O O . ARG A 1 89 ? 12.204 19.218 29.114 1.00 91.75 89 ARG A O 1
ATOM 687 N N . LEU A 1 90 ? 11.922 17.701 27.460 1.00 92.62 90 LEU A N 1
ATOM 688 C CA . LEU A 1 90 ? 10.548 17.334 27.808 1.00 92.62 90 LEU A CA 1
ATOM 689 C C . LEU A 1 90 ? 10.469 16.817 29.247 1.00 92.62 90 LEU A C 1
ATOM 691 O O . LEU A 1 90 ? 9.674 17.316 30.034 1.00 92.62 90 LEU A O 1
ATOM 695 N N . ARG A 1 91 ? 11.376 15.915 29.645 1.00 93.50 91 ARG A N 1
ATOM 696 C CA . ARG A 1 91 ? 11.420 15.391 31.019 1.00 93.50 91 ARG A CA 1
ATOM 697 C C . ARG A 1 91 ? 11.616 16.485 32.075 1.00 93.50 91 ARG A C 1
ATOM 699 O O . ARG A 1 91 ? 11.003 16.414 33.138 1.00 93.50 91 ARG A O 1
ATOM 706 N N . ARG A 1 92 ? 12.461 17.487 31.803 1.00 89.81 92 ARG A N 1
ATOM 707 C CA . ARG A 1 92 ? 12.653 18.639 32.703 1.00 89.81 92 ARG A CA 1
ATOM 708 C C . ARG A 1 92 ? 11.400 19.501 32.809 1.00 89.81 92 ARG A C 1
ATOM 710 O O . ARG A 1 92 ? 11.034 19.874 33.915 1.00 89.81 92 ARG A O 1
ATOM 717 N N . GLN A 1 93 ? 10.740 19.775 31.687 1.00 86.81 93 GLN A N 1
ATOM 718 C CA . GLN A 1 93 ? 9.489 20.538 31.663 1.00 86.81 93 GLN A CA 1
ATOM 719 C C . GLN A 1 93 ? 8.392 19.832 32.468 1.00 86.81 93 GLN A C 1
ATOM 721 O O . GLN A 1 93 ? 7.710 20.475 33.255 1.00 86.81 93 GLN A O 1
ATOM 726 N N . SER A 1 94 ? 8.295 18.505 32.358 1.00 82.88 94 SER A N 1
ATOM 727 C CA . SER A 1 94 ? 7.335 17.701 33.123 1.00 82.88 94 SER A CA 1
ATOM 728 C C . SER A 1 94 ? 7.639 17.600 34.622 1.00 82.88 94 SER A C 1
ATOM 730 O O . SER A 1 94 ? 6.762 17.212 35.377 1.00 82.88 94 SER A O 1
ATOM 732 N N . SER A 1 95 ? 8.867 17.903 35.058 1.00 75.50 95 SER A N 1
ATOM 733 C CA . SER A 1 95 ? 9.267 17.831 36.476 1.00 75.50 95 SER A CA 1
ATOM 734 C C . SER A 1 95 ? 9.166 19.183 37.198 1.00 75.50 95 SER A C 1
ATOM 736 O O . SER A 1 95 ? 9.520 19.272 38.368 1.00 75.50 95 SER A O 1
ATOM 738 N N . SER A 1 96 ? 8.747 20.239 36.494 1.00 68.12 96 SER A N 1
ATOM 739 C CA . SER A 1 96 ? 8.619 21.611 37.008 1.00 68.12 96 SER A CA 1
ATOM 740 C C . SER A 1 96 ? 7.153 22.071 37.106 1.00 68.12 96 SER A C 1
ATOM 742 O O . SER A 1 96 ? 6.902 23.275 37.185 1.00 68.12 96 SER A O 1
ATOM 744 N N . SER A 1 97 ? 6.200 21.135 37.055 1.00 53.41 97 SER A N 1
ATOM 745 C CA . SER A 1 97 ? 4.759 21.350 37.266 1.00 53.41 97 SER A CA 1
ATOM 746 C C . SER A 1 97 ? 4.284 20.649 38.525 1.00 53.41 97 SER A C 1
ATOM 748 O O . SER A 1 97 ? 4.865 19.590 38.849 1.00 53.41 97 SER A O 1
#

Secondary structure (DSSP, 8-state):
-HHHHHHHHHTTPPPPS--S-HHHHHHHHHTTS-SS--TT---PPPPS---------------------PPPPHHHHHHHHHHHHHHHHHHHHHT--

pLDDT: mean 71.86, std 20.03, range [34.16, 96.38]

Sequence (97 aa):
MRALNDDMRARGATWPDQIVHPGPFLAHRLRYLPARPEAGATEPKPIPGSPTDEAISGPLPHQHEPQRPSAPTAARLAAQRSIRETLARLRRQSSSS

Solvent-accessible surface area (backbone atoms only — not comparable to full-atom values): 6759 Å² total; per-residue (Å²): 119,64,69,62,55,49,51,31,53,78,69,73,46,77,85,68,97,72,70,94,54,57,64,66,53,50,55,58,51,59,74,71,51,68,98,63,78,74,93,74,80,77,84,81,80,86,74,92,86,71,89,83,80,85,83,84,89,81,88,85,81,93,73,94,63,85,77,67,84,70,76,77,50,70,70,55,54,52,53,53,50,54,53,52,53,51,53,52,50,51,54,52,60,66,70,73,111

Radius of gyration: 21.76 Å; Cα contacts (8 Å, |Δi|>4): 13; chains: 1; bounding box: 41×34×60 Å

Foldseek 3Di:
DVQLVVLCVVVVHDDDPDDPPVVVVVVVSVVPGDPDDPPDPDDDDDDPDDDDPDDDDDDDDDDPDPPDPPDDDPVRVVVVVVVVVVVVVVVVVVVVD

Organism: NCBI:txid144550

Mean predicted aligned error: 19.39 Å